Protein AF-A0A2Z2KSG4-F1 (afdb_monomer_lite)

Structure (mmCIF, N/CA/C/O backbone):
data_AF-A0A2Z2KSG4-F1
#
_entry.id   AF-A0A2Z2KSG4-F1
#
loop_
_atom_site.group_PDB
_atom_site.id
_atom_site.type_symbol
_atom_site.label_atom_id
_atom_site.label_alt_id
_atom_site.label_comp_id
_atom_site.label_asym_id
_atom_site.label_entity_id
_atom_site.label_seq_id
_atom_site.pdbx_PDB_ins_code
_atom_site.Cartn_x
_atom_site.Cartn_y
_atom_site.Cartn_z
_atom_site.occupancy
_atom_site.B_iso_or_equiv
_atom_site.auth_seq_id
_atom_site.auth_comp_id
_atom_site.auth_asym_id
_atom_site.auth_atom_id
_atom_site.pdbx_PDB_model_num
ATOM 1 N N . MET A 1 1 ? -4.167 0.242 -21.015 1.00 71.75 1 MET A N 1
ATOM 2 C CA . MET A 1 1 ? -3.194 -0.042 -19.945 1.00 71.75 1 MET A CA 1
ATOM 3 C C . MET A 1 1 ? -3.804 -1.126 -19.097 1.00 71.75 1 MET A C 1
ATOM 5 O O . MET A 1 1 ? -4.902 -0.918 -18.592 1.00 71.75 1 MET A O 1
ATOM 9 N N . ASN A 1 2 ? -3.151 -2.276 -19.040 1.00 89.56 2 ASN A N 1
ATOM 10 C CA . ASN A 1 2 ? -3.621 -3.390 -18.237 1.00 89.56 2 ASN A CA 1
ATOM 11 C C . ASN A 1 2 ? -3.227 -3.159 -16.773 1.00 89.56 2 ASN A C 1
ATOM 13 O O . ASN A 1 2 ? -2.283 -2.416 -16.471 1.00 89.56 2 ASN A O 1
ATOM 17 N N . HIS A 1 3 ? -4.028 -3.731 -15.885 1.00 91.69 3 HIS A N 1
ATOM 18 C CA . HIS A 1 3 ? -3.808 -3.713 -14.451 1.00 91.69 3 HIS A CA 1
ATOM 19 C C . HIS A 1 3 ? -3.992 -5.132 -13.938 1.00 91.69 3 HIS A C 1
ATOM 21 O O . HIS A 1 3 ? -4.876 -5.850 -14.410 1.00 91.69 3 HIS A O 1
ATOM 27 N N . THR A 1 4 ? -3.181 -5.498 -12.957 1.00 94.50 4 THR A N 1
ATOM 28 C CA . THR A 1 4 ? -3.376 -6.702 -12.155 1.00 94.50 4 THR A CA 1
ATOM 29 C C . THR A 1 4 ? -3.910 -6.289 -10.790 1.00 94.50 4 THR A C 1
ATOM 31 O O . THR A 1 4 ? -3.371 -5.378 -10.159 1.00 94.50 4 THR A O 1
ATOM 34 N N . GLU A 1 5 ? -4.986 -6.930 -10.345 1.00 95.19 5 GLU A N 1
ATOM 35 C CA . GLU A 1 5 ? -5.551 -6.731 -9.011 1.00 95.19 5 GLU A CA 1
ATOM 36 C C . GLU A 1 5 ? -4.850 -7.615 -7.980 1.00 9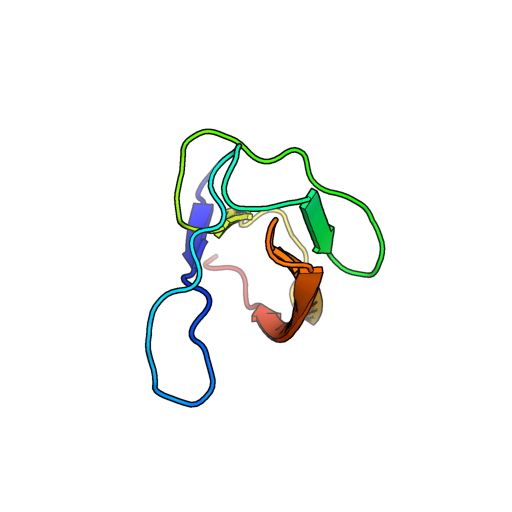5.19 5 GLU A C 1
ATOM 38 O O . GLU A 1 5 ? -4.619 -8.801 -8.213 1.00 95.19 5 GLU A O 1
ATOM 43 N N . PHE A 1 6 ? -4.563 -7.038 -6.815 1.00 96.44 6 PHE A N 1
ATOM 44 C CA . PHE A 1 6 ? -4.011 -7.747 -5.667 1.00 96.44 6 PHE A CA 1
ATOM 45 C C . PHE A 1 6 ? -4.864 -7.512 -4.422 1.00 96.44 6 PHE A C 1
ATOM 47 O O . PHE A 1 6 ? -5.268 -6.384 -4.136 1.00 96.44 6 PHE A O 1
ATOM 54 N N . GLU A 1 7 ? -5.085 -8.568 -3.644 1.00 97.56 7 GLU A N 1
ATOM 55 C CA . GLU A 1 7 ? -5.655 -8.465 -2.302 1.00 97.56 7 GLU A CA 1
ATOM 56 C C . GLU A 1 7 ? -4.560 -8.512 -1.234 1.00 97.56 7 GLU A C 1
ATOM 58 O O . GLU A 1 7 ? -3.557 -9.216 -1.371 1.00 97.56 7 GLU A O 1
ATOM 63 N N . LEU A 1 8 ? -4.759 -7.750 -0.159 1.00 97.50 8 LEU A N 1
ATOM 64 C CA . LEU A 1 8 ? -3.931 -7.822 1.037 1.00 97.50 8 LEU A CA 1
ATOM 65 C C . LEU A 1 8 ? -4.629 -8.719 2.057 1.00 97.50 8 LEU A C 1
ATOM 67 O O . LEU A 1 8 ? -5.785 -8.476 2.404 1.00 97.50 8 LEU A O 1
ATOM 71 N N . LEU A 1 9 ? -3.924 -9.735 2.546 1.00 97.31 9 LEU A N 1
ATOM 72 C CA . LEU A 1 9 ? -4.422 -10.650 3.569 1.00 97.31 9 LEU A CA 1
ATOM 73 C C . LEU A 1 9 ? -3.665 -10.439 4.884 1.00 97.31 9 LEU A C 1
ATOM 75 O O . LEU A 1 9 ? -2.462 -10.167 4.877 1.00 97.31 9 LEU A O 1
ATOM 79 N N . ASP A 1 10 ? -4.362 -10.576 6.008 1.00 95.56 10 ASP A N 1
ATOM 80 C CA . ASP A 1 10 ? -3.745 -10.606 7.331 1.00 95.56 10 ASP A CA 1
ATOM 81 C C . ASP A 1 10 ? -3.099 -11.970 7.642 1.00 95.56 10 ASP A C 1
ATOM 83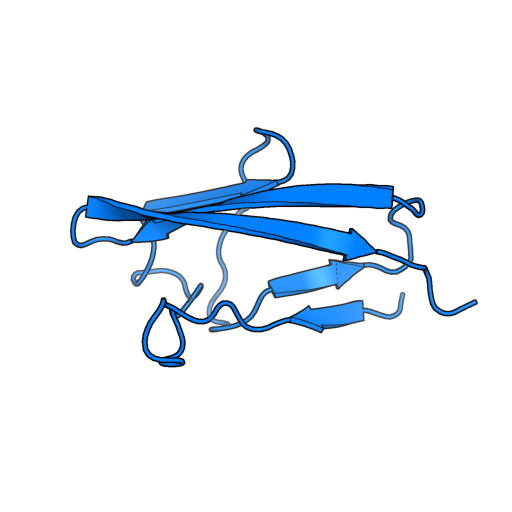 O O . ASP A 1 10 ? -3.121 -12.909 6.843 1.00 95.56 10 ASP A O 1
ATOM 87 N N . GLY A 1 11 ? -2.522 -12.102 8.841 1.00 93.44 11 GLY A N 1
ATOM 88 C CA . GLY A 1 11 ? -1.888 -13.349 9.283 1.00 93.44 11 GLY A CA 1
ATOM 89 C C . GLY A 1 11 ? -2.844 -14.542 9.443 1.00 93.44 11 GLY A C 1
ATOM 90 O O . GLY A 1 11 ? -2.372 -15.672 9.557 1.00 93.44 11 GLY A O 1
ATOM 91 N N . ALA A 1 12 ? -4.160 -14.315 9.452 1.00 96.50 12 ALA A N 1
ATOM 92 C CA . ALA A 1 12 ? -5.192 -15.349 9.472 1.00 96.50 12 ALA A CA 1
ATOM 93 C C . ALA A 1 12 ? -5.753 -15.653 8.068 1.00 96.50 12 ALA A C 1
ATOM 95 O O . ALA A 1 12 ? -6.595 -16.542 7.928 1.00 96.50 12 ALA A O 1
ATOM 96 N N . GLY A 1 13 ? -5.285 -14.948 7.033 1.00 96.19 13 GLY A N 1
ATOM 97 C CA . GLY A 1 13 ? -5.783 -15.063 5.665 1.00 96.19 13 GLY A CA 1
ATOM 98 C C . GLY A 1 13 ? -7.077 -14.286 5.410 1.00 96.19 13 GLY A C 1
ATOM 99 O O . GLY A 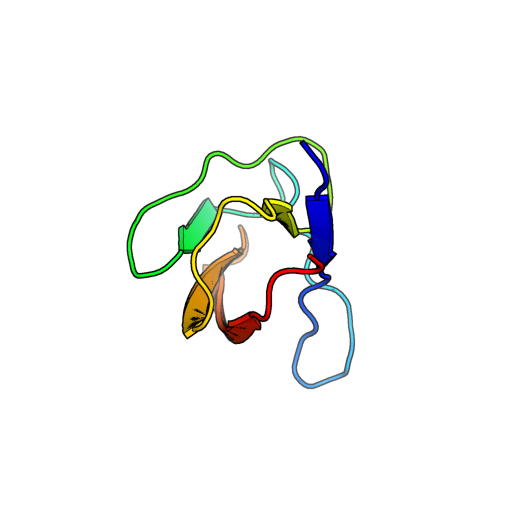1 13 ? -7.700 -14.488 4.370 1.00 96.19 13 GLY A O 1
ATOM 100 N N . ALA A 1 14 ? -7.506 -13.418 6.331 1.00 96.75 14 ALA A N 1
ATOM 101 C CA . ALA A 1 14 ? -8.652 -12.546 6.112 1.00 96.75 14 ALA A CA 1
ATOM 102 C C . ALA A 1 14 ? -8.241 -11.328 5.278 1.00 96.75 14 ALA A C 1
ATOM 104 O O . ALA A 1 14 ? -7.165 -10.759 5.466 1.00 96.75 14 ALA A O 1
ATOM 105 N N . ARG A 1 15 ? -9.110 -10.911 4.352 1.00 97.50 15 ARG A N 1
ATOM 106 C CA . ARG A 1 15 ? -8.867 -9.732 3.519 1.00 97.50 15 ARG A CA 1
ATOM 107 C C . ARG A 1 15 ? -8.874 -8.457 4.355 1.00 97.50 15 ARG A C 1
ATOM 109 O O . ARG A 1 15 ? -9.809 -8.205 5.113 1.00 97.50 15 ARG A O 1
ATOM 116 N N . ILE A 1 16 ? -7.882 -7.611 4.110 1.00 98.00 16 ILE A N 1
ATOM 117 C CA . ILE A 1 16 ? -7.858 -6.216 4.536 1.00 98.00 16 ILE A CA 1
ATOM 118 C C . ILE A 1 16 ? -8.408 -5.359 3.397 1.00 98.00 16 ILE A C 1
ATOM 120 O O . ILE A 1 16 ? -7.805 -5.291 2.327 1.00 98.00 16 ILE A O 1
ATOM 124 N N . SER A 1 17 ? -9.558 -4.717 3.618 1.00 98.12 17 SER A N 1
ATOM 125 C CA . SER A 1 17 ? -10.145 -3.812 2.626 1.00 98.12 17 SER A CA 1
ATOM 126 C C . SER A 1 17 ? -9.275 -2.567 2.449 1.00 98.12 17 SER A C 1
ATOM 128 O O . SER A 1 17 ? -8.922 -1.904 3.427 1.00 98.12 17 SER A O 1
ATOM 130 N N . LEU A 1 18 ? -8.950 -2.254 1.195 1.00 98.31 18 LEU A N 1
ATOM 131 C CA . LEU A 1 18 ? -8.209 -1.052 0.802 1.00 98.31 18 LEU A CA 1
ATOM 132 C C . LEU A 1 18 ? -9.115 0.130 0.431 1.00 98.31 18 LEU A C 1
ATOM 134 O O . LEU A 1 18 ? -8.612 1.201 0.089 1.00 98.31 18 LEU A O 1
ATOM 138 N N . ALA A 1 19 ? -10.433 -0.047 0.542 1.00 98.38 19 ALA A N 1
ATOM 139 C CA . ALA A 1 19 ? -11.400 0.954 0.131 1.00 98.38 19 ALA A CA 1
ATOM 140 C C . ALA A 1 19 ? -11.318 2.220 0.994 1.00 98.38 19 ALA A C 1
ATOM 142 O O . ALA A 1 19 ? -10.986 2.203 2.188 1.00 98.38 19 ALA A O 1
ATOM 143 N N . LEU A 1 20 ? -11.701 3.339 0.394 1.00 98.00 20 LEU A N 1
ATOM 144 C CA . LEU A 1 20 ? -11.893 4.614 1.053 1.00 98.00 20 LEU A CA 1
ATOM 145 C C . LEU A 1 20 ? -12.830 4.431 2.252 1.00 98.00 20 LEU A C 1
ATOM 147 O O . LEU A 1 20 ? -13.940 3.918 2.136 1.00 98.00 20 LEU A O 1
ATOM 151 N N . GLY A 1 21 ? -12.368 4.872 3.420 1.00 97.75 21 GLY A N 1
ATOM 152 C CA . GLY A 1 21 ? -13.088 4.710 4.683 1.00 97.75 21 GLY A CA 1
ATOM 153 C C . GLY A 1 21 ? -12.732 3.441 5.464 1.00 97.75 21 GLY A C 1
ATOM 154 O O . GLY A 1 21 ? -13.024 3.395 6.654 1.00 97.75 21 GLY A O 1
ATOM 155 N N . ALA A 1 22 ? -12.052 2.459 4.862 1.00 98.38 22 ALA A N 1
ATOM 156 C CA . ALA A 1 22 ? -11.437 1.335 5.581 1.00 98.38 22 ALA A CA 1
ATOM 157 C C . ALA A 1 22 ? -9.974 1.622 5.968 1.00 98.38 22 ALA A C 1
ATOM 159 O O . ALA A 1 22 ? -9.460 1.097 6.962 1.00 98.38 22 ALA A O 1
ATOM 160 N N . VAL A 1 23 ? -9.317 2.515 5.224 1.00 98.50 23 VAL A N 1
ATOM 161 C CA . VAL A 1 23 ? -7.914 2.895 5.420 1.00 98.50 23 VAL A CA 1
ATOM 162 C C . VAL A 1 23 ? -7.745 4.371 5.772 1.00 98.50 23 VAL A C 1
ATOM 164 O O . VAL A 1 23 ? -8.476 5.239 5.303 1.00 98.50 23 VAL A O 1
ATOM 167 N N . THR A 1 24 ? -6.737 4.650 6.597 1.00 98.44 24 THR A N 1
ATOM 168 C CA . THR A 1 24 ? -6.192 5.995 6.819 1.00 98.44 24 THR A CA 1
ATOM 169 C C . THR A 1 24 ? -5.222 6.371 5.699 1.00 98.44 24 THR A C 1
ATOM 171 O O . THR A 1 24 ? -5.237 7.506 5.236 1.00 98.44 24 THR A O 1
ATOM 174 N N . TYR A 1 25 ? -4.368 5.433 5.272 1.00 98.44 25 TYR A N 1
ATOM 175 C CA . TYR A 1 25 ? -3.481 5.614 4.123 1.00 98.44 25 TYR A CA 1
ATOM 176 C C . TYR A 1 25 ? -3.085 4.276 3.497 1.00 98.44 25 TYR A C 1
ATOM 178 O O . TYR A 1 25 ? -3.091 3.232 4.155 1.00 98.44 25 TYR A O 1
ATOM 186 N N . ILE A 1 26 ? -2.641 4.359 2.245 1.00 98.56 26 ILE A N 1
ATOM 187 C CA . ILE A 1 26 ? -1.917 3.310 1.528 1.00 98.56 26 ILE A CA 1
ATOM 188 C C . ILE A 1 26 ? -0.629 3.941 1.002 1.00 98.56 26 ILE A C 1
ATOM 190 O O . ILE A 1 26 ? -0.668 5.029 0.433 1.00 98.56 26 ILE A O 1
ATOM 194 N N . LYS A 1 27 ? 0.512 3.278 1.179 1.00 98.56 27 LYS A N 1
ATOM 195 C CA . LYS A 1 27 ? 1.810 3.710 0.654 1.00 98.56 27 LYS A CA 1
ATOM 196 C C . LYS A 1 27 ? 2.433 2.626 -0.203 1.00 98.56 27 LYS A C 1
ATOM 198 O O . LYS A 1 27 ? 2.464 1.467 0.190 1.00 98.56 27 LYS A O 1
ATOM 203 N N . LYS A 1 28 ? 3.012 3.035 -1.327 1.00 97.88 28 LYS A N 1
ATOM 204 C CA . LYS A 1 28 ? 3.855 2.217 -2.199 1.00 97.88 28 LYS A CA 1
ATOM 205 C C . LYS A 1 28 ? 5.267 2.789 -2.184 1.00 97.88 28 LYS A C 1
ATOM 207 O O . LYS A 1 28 ? 5.478 3.915 -2.626 1.00 97.88 28 LYS A O 1
ATOM 212 N N . ASN A 1 29 ? 6.234 2.032 -1.671 1.00 97.69 29 ASN A N 1
ATOM 213 C CA . ASN A 1 29 ? 7.622 2.483 -1.487 1.00 97.69 29 ASN A CA 1
ATOM 214 C C . ASN A 1 29 ? 7.715 3.841 -0.759 1.00 97.69 29 ASN A C 1
ATOM 216 O O . ASN A 1 29 ? 8.511 4.704 -1.117 1.00 97.69 29 ASN A O 1
ATOM 220 N N . GLY A 1 30 ? 6.853 4.045 0.242 1.00 97.75 30 GLY A N 1
ATOM 221 C CA . GLY A 1 30 ? 6.774 5.280 1.027 1.00 97.75 30 GLY A CA 1
ATOM 222 C C . GLY A 1 30 ? 5.963 6.418 0.394 1.00 97.75 30 GLY A C 1
ATOM 223 O O . GLY A 1 30 ? 5.623 7.359 1.107 1.00 97.75 30 GLY A O 1
ATOM 224 N N . ALA A 1 31 ? 5.601 6.334 -0.890 1.00 97.88 31 ALA A N 1
ATOM 225 C CA . ALA A 1 31 ? 4.732 7.310 -1.546 1.00 97.88 31 ALA A CA 1
ATOM 226 C C . ALA A 1 31 ? 3.255 6.971 -1.305 1.00 97.88 31 ALA A C 1
ATOM 228 O O . ALA A 1 31 ? 2.837 5.841 -1.554 1.00 97.88 31 ALA A O 1
ATOM 229 N N . GLU A 1 32 ? 2.470 7.936 -0.825 1.00 97.50 32 GLU A N 1
ATOM 230 C CA . GLU A 1 32 ? 1.037 7.744 -0.583 1.00 97.50 32 GLU A CA 1
ATOM 231 C C . GLU A 1 32 ? 0.256 7.580 -1.892 1.00 97.50 32 GLU A C 1
ATOM 233 O O . GLU A 1 32 ? 0.499 8.276 -2.879 1.00 97.50 32 GLU A O 1
ATOM 238 N N . LEU A 1 33 ? -0.688 6.644 -1.880 1.00 96.88 33 LEU A N 1
ATOM 239 C CA . LEU A 1 33 ? -1.684 6.439 -2.921 1.00 96.88 33 LEU A CA 1
ATOM 240 C C . LEU A 1 33 ? -3.016 7.033 -2.462 1.00 96.88 33 LEU A C 1
ATOM 242 O O . LEU A 1 33 ? -3.297 7.090 -1.265 1.00 96.88 33 LEU A O 1
ATOM 246 N N . THR A 1 34 ? -3.852 7.444 -3.413 1.00 96.50 34 THR A N 1
ATOM 247 C CA . THR A 1 34 ? -5.232 7.853 -3.136 1.00 96.50 34 THR A CA 1
ATOM 248 C C . THR A 1 34 ? -6.127 6.611 -3.124 1.00 96.50 34 THR A C 1
ATOM 250 O O . THR A 1 34 ? -6.239 5.978 -4.173 1.00 96.50 34 THR A O 1
ATOM 253 N N . PRO A 1 35 ? -6.749 6.247 -1.987 1.00 96.50 35 PRO A N 1
ATOM 254 C CA . PRO A 1 35 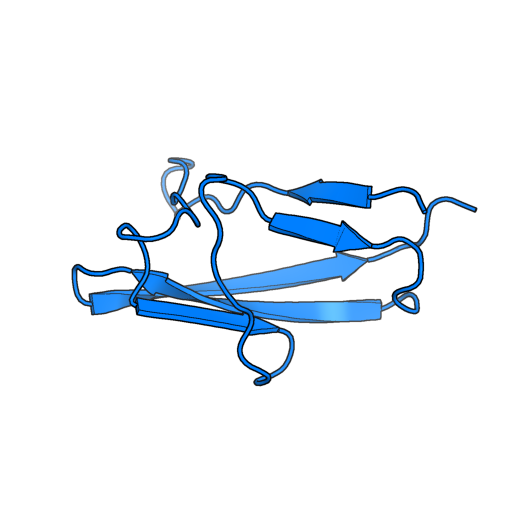? -7.729 5.165 -1.949 1.00 96.50 35 PRO A CA 1
ATOM 255 C C . PRO A 1 35 ? -8.976 5.530 -2.763 1.00 96.50 35 PRO A C 1
ATOM 257 O O . PRO A 1 35 ? -9.414 6.684 -2.741 1.00 96.50 35 PRO A O 1
ATOM 260 N N . ASP A 1 36 ? -9.557 4.545 -3.436 1.00 96.50 36 ASP A N 1
ATOM 261 C CA . ASP A 1 36 ? -10.842 4.637 -4.131 1.00 96.50 36 ASP A CA 1
ATOM 262 C C . ASP A 1 36 ? -11.879 3.727 -3.450 1.00 96.50 36 ASP A C 1
ATOM 264 O O . ASP A 1 36 ? -11.703 3.340 -2.302 1.00 96.50 36 ASP A O 1
ATOM 268 N N . ASP A 1 37 ? -13.004 3.431 -4.094 1.00 97.38 37 ASP A N 1
ATOM 269 C CA . ASP A 1 37 ? -14.054 2.582 -3.523 1.00 97.38 37 ASP A CA 1
ATOM 270 C C . ASP A 1 37 ? -13.773 1.069 -3.631 1.00 97.38 37 ASP A C 1
ATOM 272 O O . ASP A 1 37 ? -14.624 0.268 -3.237 1.00 97.38 37 ASP A O 1
ATOM 276 N N . GLN A 1 38 ? -12.599 0.662 -4.125 1.00 97.69 38 GLN A N 1
ATOM 277 C CA . GLN A 1 38 ? -12.236 -0.740 -4.316 1.00 97.69 38 GLN A CA 1
ATOM 278 C C . GLN A 1 38 ? -11.531 -1.325 -3.088 1.00 97.69 38 GLN A C 1
ATOM 280 O O . GLN A 1 38 ? -10.704 -0.694 -2.436 1.00 97.69 38 GLN A O 1
ATOM 285 N N . GLU A 1 39 ? -11.817 -2.591 -2.782 1.00 97.88 39 GLU A N 1
ATOM 286 C CA . GLU A 1 39 ? -11.192 -3.290 -1.650 1.00 97.88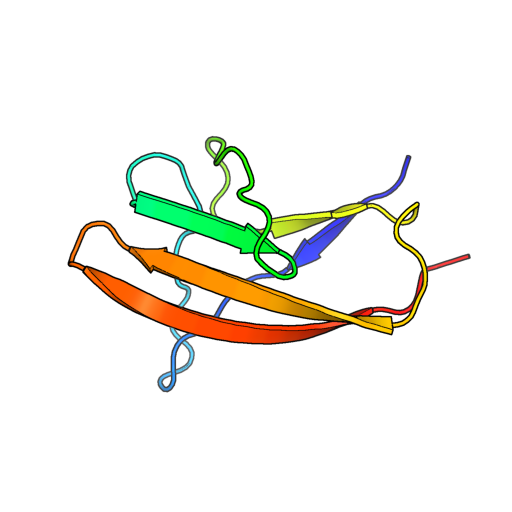 39 GLU A CA 1
ATOM 287 C C . GLU A 1 39 ? -9.776 -3.809 -1.952 1.00 97.88 39 GLU A C 1
ATOM 289 O O . GLU A 1 39 ? -9.095 -4.284 -1.043 1.00 97.88 39 GLU A O 1
ATOM 294 N N . THR A 1 40 ? -9.342 -3.747 -3.212 1.00 97.81 40 THR A N 1
ATOM 295 C CA . THR A 1 40 ? -8.113 -4.354 -3.744 1.00 97.81 40 THR A CA 1
ATOM 296 C C . THR A 1 40 ? -7.192 -3.318 -4.379 1.00 97.81 40 THR A C 1
ATOM 298 O O . THR A 1 40 ? -7.619 -2.240 -4.779 1.00 97.81 40 THR A O 1
ATOM 301 N N . LEU A 1 41 ? -5.908 -3.651 -4.516 1.00 96.81 41 LEU A N 1
ATOM 302 C CA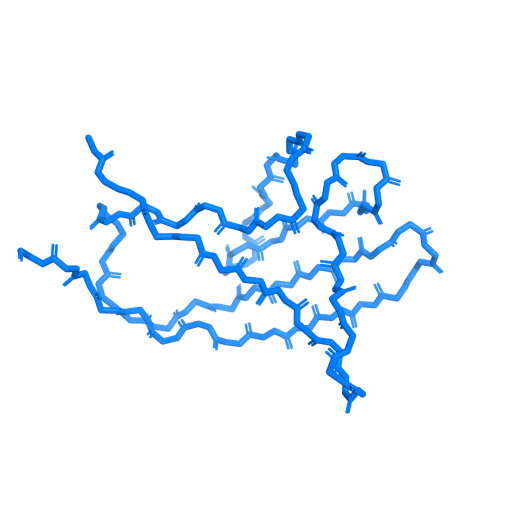 . LEU A 1 41 ? -4.912 -2.777 -5.129 1.00 96.81 41 LEU A CA 1
ATOM 303 C C . LEU A 1 41 ? -4.828 -3.032 -6.634 1.00 96.81 41 LEU A C 1
ATOM 305 O O . LEU A 1 41 ? -4.463 -4.128 -7.057 1.00 96.81 41 LEU A O 1
ATOM 309 N N . TRP A 1 42 ? -5.079 -2.001 -7.438 1.00 94.56 42 TRP A N 1
ATOM 310 C CA . TRP A 1 42 ? -4.868 -2.048 -8.885 1.00 94.56 42 TRP A CA 1
ATOM 311 C C . TRP A 1 42 ? -3.418 -1.698 -9.212 1.00 94.56 42 TRP A C 1
ATOM 313 O O . TRP A 1 42 ? -2.980 -0.555 -9.057 1.00 94.56 42 TRP A O 1
ATOM 323 N N . PHE A 1 43 ? -2.653 -2.679 -9.685 1.00 94.31 43 PHE A N 1
ATOM 324 C CA . PHE A 1 43 ? -1.247 -2.500 -10.014 1.00 94.31 43 PHE A CA 1
ATOM 325 C C . PHE A 1 43 ? -1.041 -2.441 -11.527 1.00 94.31 43 PHE A C 1
ATOM 327 O O . PHE A 1 43 ? -1.336 -3.382 -12.254 1.00 94.31 43 PHE A O 1
ATOM 334 N N . SER A 1 44 ? -0.553 -1.297 -12.007 1.00 93.19 44 SER A N 1
ATOM 335 C CA . SER A 1 44 ? -0.328 -1.047 -13.434 1.00 93.19 44 SER A CA 1
ATOM 336 C C . SER A 1 44 ? 0.854 -1.837 -14.000 1.00 93.19 44 SER A C 1
ATOM 338 O O . SER A 1 44 ? 1.939 -1.811 -13.415 1.00 93.19 44 SER A O 1
ATOM 340 N N . ASP A 1 45 ? 0.695 -2.371 -15.213 1.00 93.00 45 ASP A N 1
ATOM 341 C CA . ASP A 1 45 ? 1.781 -3.029 -15.957 1.00 93.00 45 ASP A CA 1
ATOM 342 C C . ASP A 1 45 ? 2.886 -2.075 -16.436 1.00 93.00 45 ASP A C 1
ATOM 344 O O . ASP A 1 45 ? 3.974 -2.515 -16.797 1.00 93.00 45 ASP A O 1
ATOM 348 N N . ASN A 1 46 ? 2.660 -0.759 -16.380 1.00 93.31 46 ASN A N 1
ATOM 349 C CA . ASN A 1 46 ? 3.702 0.231 -16.664 1.00 93.31 46 ASN A CA 1
ATOM 350 C C . ASN A 1 46 ? 4.723 0.357 -15.524 1.00 93.31 46 ASN A C 1
ATOM 352 O O . ASN A 1 46 ? 5.741 1.034 -15.680 1.00 93.31 46 ASN A O 1
ATOM 356 N N . ASN A 1 47 ? 4.450 -0.244 -14.364 1.00 93.31 47 ASN A N 1
ATOM 357 C CA . ASN A 1 47 ? 5.429 -0.298 -13.292 1.00 93.31 47 ASN A CA 1
ATOM 358 C C . ASN A 1 47 ? 6.604 -1.191 -13.706 1.00 93.31 47 ASN A C 1
ATOM 360 O O . ASN A 1 47 ? 6.371 -2.318 -14.148 1.00 93.31 47 ASN A O 1
ATOM 364 N N . PRO A 1 48 ? 7.860 -0.740 -13.529 1.00 95.06 48 PRO A N 1
ATOM 365 C CA . PRO A 1 48 ? 9.010 -1.592 -13.790 1.00 95.06 48 PRO A CA 1
ATOM 366 C C . PRO A 1 48 ? 8.971 -2.834 -12.894 1.00 95.06 48 PRO A C 1
ATOM 368 O O . PRO A 1 48 ? 8.465 -2.783 -11.769 1.00 95.06 48 PRO A O 1
ATOM 371 N N . ALA A 1 49 ? 9.523 -3.941 -13.387 1.00 96.31 49 ALA A N 1
ATOM 372 C CA . ALA A 1 49 ? 9.705 -5.145 -12.585 1.00 96.31 49 ALA A CA 1
ATOM 373 C C . ALA A 1 49 ? 10.517 -4.848 -11.314 1.00 96.31 49 ALA A C 1
ATOM 375 O O . ALA A 1 49 ? 11.438 -4.025 -11.338 1.00 96.31 49 ALA A O 1
ATOM 376 N N . GLY A 1 50 ? 10.190 -5.539 -10.225 1.00 97.19 50 GLY A N 1
ATOM 377 C CA . GLY A 1 50 ? 10.905 -5.441 -8.958 1.00 97.19 50 GLY A CA 1
ATOM 378 C C . GLY A 1 50 ? 9.991 -5.453 -7.739 1.00 97.19 50 GLY A C 1
ATOM 379 O O . GLY A 1 50 ? 8.777 -5.623 -7.838 1.00 97.19 50 GLY A O 1
ATOM 380 N N . GLN A 1 51 ? 10.604 -5.252 -6.575 1.00 98.12 51 GLN A N 1
ATOM 381 C CA . GLN A 1 51 ? 9.914 -5.305 -5.293 1.00 98.12 51 GLN A CA 1
ATOM 382 C C . GLN A 1 51 ? 9.295 -3.957 -4.923 1.00 98.12 51 GLN A C 1
ATOM 384 O O . GLN A 1 51 ? 9.948 -2.910 -4.973 1.00 98.12 51 GLN A O 1
ATOM 389 N N . TYR A 1 52 ? 8.039 -4.008 -4.495 1.00 98.19 52 TYR A N 1
ATOM 390 C CA . TYR A 1 52 ? 7.288 -2.868 -3.994 1.00 98.19 52 TYR A CA 1
ATOM 391 C C . TYR A 1 52 ? 6.805 -3.148 -2.578 1.00 98.19 52 TYR A C 1
ATOM 393 O O . TYR A 1 52 ? 6.017 -4.065 -2.354 1.00 98.19 52 TYR A O 1
ATOM 401 N N . THR A 1 53 ? 7.240 -2.331 -1.624 1.00 98.31 53 THR A N 1
ATOM 402 C CA . THR A 1 53 ? 6.695 -2.350 -0.268 1.00 98.31 53 THR A CA 1
ATOM 403 C C . THR A 1 53 ? 5.364 -1.618 -0.266 1.00 98.31 53 THR A C 1
ATOM 405 O O . THR A 1 53 ? 5.310 -0.421 -0.563 1.00 98.31 53 THR A O 1
ATOM 408 N N . ILE A 1 54 ? 4.303 -2.335 0.086 1.00 98.25 54 ILE A N 1
ATOM 409 C CA . ILE A 1 54 ? 2.968 -1.796 0.299 1.00 98.25 54 ILE A CA 1
ATOM 410 C C . ILE A 1 54 ? 2.733 -1.713 1.804 1.00 98.25 54 ILE A C 1
ATOM 412 O O . ILE A 1 54 ? 2.745 -2.730 2.493 1.00 98.25 54 ILE A O 1
ATOM 416 N N . GLU A 1 55 ? 2.542 -0.501 2.314 1.00 98.56 55 GLU A N 1
ATOM 417 C CA . GLU A 1 55 ? 2.190 -0.246 3.711 1.00 98.56 55 GLU A CA 1
ATOM 418 C C . GLU A 1 55 ? 0.773 0.318 3.775 1.00 98.56 55 GLU A C 1
ATOM 420 O O . GLU A 1 55 ? 0.451 1.291 3.093 1.00 98.56 55 GLU A O 1
ATOM 425 N N . VAL A 1 56 ? -0.074 -0.282 4.602 1.00 98.50 56 VAL A N 1
ATOM 426 C CA . VAL A 1 56 ? -1.475 0.108 4.767 1.00 98.50 56 VAL A CA 1
ATOM 427 C C . VAL A 1 56 ? -1.729 0.370 6.235 1.00 98.50 56 VAL A C 1
ATOM 429 O O . VAL A 1 56 ? -1.436 -0.481 7.071 1.00 98.50 56 VAL A O 1
ATOM 432 N N . LYS A 1 57 ? -2.316 1.523 6.551 1.00 98.62 57 LYS A N 1
ATOM 433 C CA . LYS A 1 57 ? -2.864 1.782 7.881 1.00 98.62 57 LYS A CA 1
ATOM 434 C C . LYS A 1 57 ? -4.378 1.802 7.806 1.00 98.62 57 LYS A C 1
ATOM 436 O O . LYS A 1 57 ? -4.936 2.662 7.128 1.00 98.62 57 LYS A O 1
ATOM 441 N N . THR A 1 58 ? -5.036 0.902 8.520 1.00 98.44 58 THR A N 1
ATOM 442 C CA . THR A 1 58 ? -6.498 0.842 8.632 1.00 98.44 58 THR A CA 1
ATOM 443 C C . THR A 1 58 ? -7.034 1.942 9.552 1.00 98.44 58 THR A C 1
ATOM 445 O O . THR A 1 58 ? -6.287 2.570 10.308 1.00 98.44 58 THR A O 1
ATOM 448 N N . ILE A 1 59 ? -8.336 2.230 9.477 1.00 98.06 59 ILE A N 1
ATOM 449 C CA . ILE A 1 59 ? -8.976 3.252 10.330 1.00 98.06 59 ILE A CA 1
ATOM 450 C C . ILE A 1 59 ? -8.953 2.912 11.827 1.00 98.06 59 ILE A C 1
ATOM 452 O O . ILE A 1 59 ? -8.988 3.814 12.660 1.00 98.06 59 ILE A O 1
ATOM 456 N N . ASP A 1 60 ? -8.854 1.627 12.177 1.00 96.69 60 ASP A N 1
ATOM 457 C CA . ASP A 1 60 ? -8.691 1.160 13.560 1.00 96.69 60 ASP A CA 1
ATOM 458 C C . ASP A 1 60 ? -7.261 1.381 14.100 1.00 96.69 60 ASP A C 1
ATOM 460 O O . ASP A 1 60 ? -6.988 1.145 15.276 1.00 96.69 60 ASP A O 1
ATOM 464 N N . GLY A 1 61 ? -6.353 1.876 13.252 1.00 97.88 61 GLY A N 1
ATOM 465 C CA . GLY A 1 61 ? -4.973 2.194 13.590 1.00 97.88 61 GLY A CA 1
ATOM 466 C C . GLY A 1 61 ? -3.969 1.073 13.328 1.00 97.88 61 GLY A C 1
ATOM 467 O O . GLY A 1 61 ? -2.772 1.330 13.478 1.00 97.88 61 GLY A O 1
ATOM 468 N N . THR A 1 62 ? -4.412 -0.119 12.917 1.00 98.12 62 THR A N 1
ATOM 469 C CA . THR A 1 62 ? -3.522 -1.247 12.606 1.00 98.12 62 THR A CA 1
ATOM 470 C C . THR A 1 62 ? -2.699 -0.960 11.350 1.00 98.12 62 THR A C 1
ATOM 472 O O . THR A 1 62 ? -3.198 -0.386 10.383 1.00 98.12 62 THR A O 1
ATOM 475 N N . VAL A 1 63 ? -1.415 -1.331 11.359 1.00 98.25 63 VAL A N 1
ATOM 476 C CA . VAL A 1 63 ? -0.515 -1.156 10.210 1.00 98.25 63 VAL A CA 1
ATOM 477 C C . VAL A 1 63 ? -0.111 -2.520 9.671 1.00 98.25 63 VAL A C 1
ATOM 479 O O . VAL A 1 63 ? 0.442 -3.342 10.400 1.00 98.25 63 VAL A O 1
ATOM 482 N N . TYR A 1 64 ? -0.358 -2.727 8.384 1.00 98.19 64 TYR A N 1
ATOM 483 C CA . TYR A 1 64 ? 0.042 -3.901 7.621 1.00 98.19 64 TYR A CA 1
ATOM 484 C C . TYR A 1 64 ? 1.145 -3.515 6.637 1.00 98.19 64 TYR A C 1
ATOM 486 O O . TYR A 1 64 ? 1.133 -2.420 6.073 1.00 98.19 64 TYR A O 1
ATOM 494 N N . SER A 1 65 ? 2.098 -4.418 6.416 1.00 97.19 65 SER A N 1
ATOM 495 C CA . SER A 1 65 ? 3.176 -4.232 5.447 1.00 97.19 65 SER A CA 1
ATOM 496 C C . SER A 1 65 ? 3.401 -5.526 4.678 1.00 97.19 65 SER A C 1
ATOM 498 O O . SER A 1 65 ? 3.503 -6.595 5.281 1.00 97.19 65 SER A O 1
ATOM 500 N N . ALA A 1 66 ? 3.459 -5.428 3.353 1.00 97.50 66 ALA A N 1
ATOM 501 C CA . ALA A 1 66 ? 3.698 -6.547 2.453 1.00 97.50 66 ALA A CA 1
ATOM 502 C C . ALA A 1 66 ? 4.661 -6.139 1.333 1.00 97.50 66 ALA A C 1
ATOM 504 O O . ALA A 1 66 ? 4.735 -4.969 0.955 1.00 97.50 66 ALA A O 1
ATOM 505 N N . VAL A 1 67 ? 5.388 -7.113 0.786 1.00 97.69 67 VAL A N 1
ATOM 506 C CA . VAL A 1 67 ? 6.244 -6.918 -0.389 1.00 97.69 67 VAL A CA 1
ATOM 507 C C . VAL A 1 67 ? 5.590 -7.599 -1.582 1.00 97.69 67 VAL A C 1
ATOM 509 O O . VAL A 1 67 ? 5.379 -8.809 -1.566 1.00 97.69 67 VAL A O 1
ATOM 512 N N . LEU A 1 68 ? 5.289 -6.817 -2.616 1.00 96.62 68 LEU A N 1
ATOM 513 C CA . LEU A 1 68 ? 4.859 -7.309 -3.918 1.00 96.62 68 LEU A CA 1
ATOM 514 C C . LEU A 1 68 ? 6.085 -7.433 -4.827 1.00 96.62 68 LEU A C 1
ATOM 516 O O . LEU A 1 68 ? 6.674 -6.418 -5.203 1.00 96.62 68 LEU A O 1
ATOM 520 N N . ASP A 1 69 ? 6.467 -8.661 -5.175 1.00 96.75 69 ASP A N 1
ATOM 521 C CA . ASP A 1 69 ? 7.501 -8.930 -6.180 1.00 96.75 69 ASP A CA 1
ATOM 522 C C . ASP A 1 69 ? 6.857 -8.947 -7.573 1.00 96.75 69 ASP A C 1
ATOM 524 O O . ASP A 1 69 ? 6.233 -9.927 -7.984 1.00 96.75 69 ASP A O 1
ATOM 528 N N . TRP A 1 70 ? 6.903 -7.801 -8.255 1.00 95.62 70 TRP A N 1
ATOM 529 C CA . TRP A 1 70 ? 6.158 -7.564 -9.486 1.00 95.62 70 TRP A CA 1
ATOM 530 C C . TRP A 1 70 ? 6.955 -7.947 -10.731 1.00 95.62 70 TRP A C 1
ATOM 532 O O . TRP A 1 70 ? 8.091 -7.504 -10.927 1.00 95.62 70 TRP A O 1
ATOM 542 N N . VAL A 1 71 ? 6.296 -8.674 -11.635 1.00 93.69 71 VAL A N 1
ATOM 543 C CA . VAL A 1 71 ? 6.790 -8.975 -12.980 1.00 93.69 71 VAL A CA 1
ATOM 544 C C . VAL A 1 71 ? 5.714 -8.560 -13.991 1.00 93.69 71 VAL A C 1
ATOM 546 O O . VAL A 1 71 ? 4.651 -9.182 -14.010 1.00 93.69 71 VAL A O 1
ATOM 549 N N . PRO A 1 72 ? 5.961 -7.534 -14.831 1.00 87.12 72 PRO A N 1
ATOM 550 C CA . PRO A 1 72 ? 5.021 -7.107 -15.858 1.00 87.12 72 PRO A CA 1
ATOM 551 C C . PRO A 1 72 ? 4.639 -8.253 -16.787 1.00 87.12 72 PRO A C 1
ATOM 553 O O . PRO A 1 72 ? 5.503 -8.980 -17.284 1.00 87.12 72 PRO A O 1
ATOM 556 N N . THR A 1 73 ? 3.344 -8.386 -17.047 1.00 74.75 73 THR A N 1
ATOM 557 C CA . THR A 1 73 ? 2.814 -9.321 -18.037 1.00 74.75 73 THR A CA 1
ATOM 558 C C . THR A 1 73 ? 2.945 -8.664 -19.413 1.00 74.75 73 THR A C 1
ATOM 560 O O . THR A 1 73 ? 2.073 -7.923 -19.853 1.00 74.75 73 THR A O 1
ATOM 563 N N . ILE A 1 74 ? 4.116 -8.837 -20.030 1.00 66.19 74 ILE A N 1
ATOM 564 C CA . ILE A 1 74 ? 4.409 -8.418 -21.414 1.00 66.19 74 ILE A CA 1
ATOM 565 C C . ILE A 1 74 ? 3.451 -9.032 -22.437 1.00 66.19 74 ILE A C 1
ATOM 567 O O . ILE A 1 74 ? 3.068 -10.211 -22.263 1.00 66.19 74 ILE A O 1
#

Radius of gyration: 12.1 Å; chains: 1; bounding box: 25×23×35 Å

Foldseek 3Di:
DDWDKAFDADPVRHTQFQADQQFPFKDKQNHTDDHHRGRIDTHDLPDDFAKIWIWTATPVGDIDIDIDRDDRPD

pLDDT: mean 95.64, std 5.56, range [66.19, 98.62]

Sequence (74 aa):
MNHTEFELLDGAGARISLALGAVTYIKKNGAELTPDDQETLWFSDNNPAGQYTIEVKTIDGTVYSAVLDWVPTI

Organism: NCBI:txid414771

Secondary structure (DSSP, 8-state):
--EEEE-EE-TTS-EE--SBTTEEEEEETTEEE---S-SSEEEETTSPSEEEEEEEEETTS-EEEEEEEE----